Protein AF-A0A9P8I2R6-F1 (afdb_monomer_lite)

pLDDT: mean 93.58, std 5.76, range [62.72, 98.25]

Secondary structure (DSSP, 8-state):
-HHHHHHHHHHHHIIIIIHHHHHHHHHHHHHHTT--SHHHHHHHHHHHHHHHHHHHHHHHHHHHHHS-HHHHHHHHHHHH-

Sequence (81 aa):
DVWKMFTIITRERKRREIQPALAVLGHCAESTRDLTSPEGRAFYEQMRKLEEFVGFASKIADQVATMKHAFALQIAAKLLS

Foldseek 3Di:
DVLVVLLVVLVVCCVPPLVVLLVVLVVLLVVLVPPPDPVSVVSNVVSVVVSVVSVVVNVVSVVLSPDDPVVSVVVVVVVVD

Organism: NCBI:txid1670608

Structure (mmCIF, N/CA/C/O backbone):
data_AF-A0A9P8I2R6-F1
#
_entry.id   AF-A0A9P8I2R6-F1
#
loop_
_atom_site.group_PDB
_atom_site.id
_atom_site.type_symbol
_atom_site.label_atom_id
_atom_site.label_alt_id
_atom_site.label_comp_id
_atom_site.label_asym_id
_atom_site.label_entity_id
_atom_site.label_seq_id
_atom_site.pdbx_PDB_ins_code
_atom_site.Cartn_x
_atom_site.Cartn_y
_atom_site.Cartn_z
_atom_site.occupancy
_atom_site.B_iso_or_equiv
_atom_site.auth_seq_id
_atom_site.auth_comp_id
_atom_site.auth_asym_id
_atom_site.auth_atom_id
_atom_site.pdbx_PDB_model_num
ATOM 1 N N . ASP A 1 1 ? 17.653 -2.093 -20.056 1.00 88.62 1 ASP A N 1
ATOM 2 C CA . ASP A 1 1 ? 16.598 -1.062 -20.008 1.00 88.62 1 ASP A CA 1
ATOM 3 C C . ASP A 1 1 ? 16.101 -0.940 -18.571 1.00 88.62 1 ASP A C 1
ATOM 5 O O . ASP A 1 1 ? 15.493 -1.875 -18.056 1.00 88.62 1 ASP A O 1
ATOM 9 N N . VAL A 1 2 ? 16.426 0.176 -17.915 1.00 91.12 2 VAL A N 1
ATOM 10 C CA . VAL A 1 2 ? 16.105 0.434 -16.500 1.00 91.12 2 VAL A CA 1
ATOM 11 C C . VAL A 1 2 ? 14.594 0.575 -16.281 1.00 91.12 2 VAL A C 1
ATOM 13 O O . VAL A 1 2 ? 14.087 0.119 -15.259 1.00 91.12 2 VAL A O 1
ATOM 16 N N . TRP A 1 3 ? 13.849 1.106 -17.257 1.00 91.00 3 TRP A N 1
ATOM 17 C CA . TRP A 1 3 ? 12.391 1.233 -17.153 1.00 91.00 3 TRP A CA 1
ATOM 18 C C . TRP A 1 3 ? 11.708 -0.135 -17.156 1.00 91.00 3 TRP A C 1
ATOM 20 O O . TRP A 1 3 ? 10.809 -0.415 -16.361 1.00 91.00 3 TRP A O 1
ATOM 30 N N . LYS A 1 4 ? 12.193 -1.044 -18.007 1.00 92.31 4 LYS A N 1
ATOM 31 C CA . LYS A 1 4 ? 11.738 -2.437 -18.014 1.00 92.31 4 LYS A CA 1
ATOM 32 C C . LYS A 1 4 ? 12.028 -3.141 -16.683 1.00 92.31 4 LYS A C 1
ATOM 34 O O . LYS A 1 4 ? 11.180 -3.877 -16.194 1.00 92.31 4 LYS A O 1
ATOM 39 N N . MET A 1 5 ? 13.187 -2.895 -16.067 1.00 94.69 5 MET A N 1
ATOM 40 C CA . MET A 1 5 ? 13.478 -3.422 -14.726 1.00 94.69 5 MET A CA 1
ATOM 41 C C . MET A 1 5 ? 12.519 -2.852 -13.677 1.00 94.69 5 MET A C 1
ATOM 43 O O . MET A 1 5 ? 11.930 -3.620 -12.923 1.00 94.69 5 MET A O 1
ATOM 47 N N . PHE A 1 6 ? 12.312 -1.532 -13.666 1.00 92.94 6 PHE A N 1
ATOM 48 C CA . PHE A 1 6 ? 11.375 -0.867 -12.758 1.00 92.94 6 PHE A CA 1
ATOM 49 C C . PHE A 1 6 ? 9.958 -1.446 -12.870 1.00 92.94 6 PHE A C 1
ATOM 51 O O . PHE A 1 6 ? 9.378 -1.845 -11.866 1.00 92.94 6 PHE A O 1
ATOM 58 N N . THR A 1 7 ? 9.414 -1.561 -14.084 1.00 93.62 7 THR A N 1
ATOM 59 C CA . THR A 1 7 ? 8.057 -2.096 -14.304 1.00 93.62 7 THR A CA 1
ATOM 60 C C . THR A 1 7 ? 7.916 -3.554 -13.854 1.00 93.62 7 THR A C 1
ATOM 62 O O . THR A 1 7 ? 6.893 -3.912 -13.265 1.00 93.62 7 THR A O 1
ATOM 65 N N . ILE A 1 8 ? 8.946 -4.386 -14.058 1.00 95.19 8 ILE A N 1
ATOM 66 C CA . ILE A 1 8 ? 8.987 -5.766 -13.544 1.00 95.19 8 ILE A CA 1
ATOM 67 C C . ILE A 1 8 ? 9.004 -5.776 -12.012 1.00 95.19 8 ILE A C 1
ATOM 69 O O . ILE A 1 8 ? 8.198 -6.479 -11.403 1.00 95.19 8 ILE A O 1
ATOM 73 N N . ILE A 1 9 ? 9.887 -4.992 -11.387 1.00 95.00 9 ILE A N 1
ATOM 74 C CA . ILE A 1 9 ? 10.014 -4.925 -9.925 1.00 95.00 9 ILE A CA 1
ATOM 75 C C . ILE A 1 9 ? 8.700 -4.452 -9.302 1.00 95.00 9 ILE A C 1
ATOM 77 O O . ILE A 1 9 ? 8.191 -5.103 -8.396 1.00 95.00 9 ILE A O 1
ATOM 81 N N . THR A 1 10 ? 8.114 -3.370 -9.815 1.00 94.06 10 THR A N 1
ATOM 82 C CA . THR A 1 10 ? 6.842 -2.821 -9.325 1.00 94.06 10 THR A CA 1
ATOM 83 C C . THR A 1 10 ? 5.718 -3.852 -9.409 1.00 94.06 10 THR A C 1
ATOM 85 O O . THR A 1 10 ? 4.983 -4.045 -8.438 1.00 94.06 10 THR A O 1
ATOM 88 N N . ARG A 1 11 ? 5.620 -4.587 -10.526 1.00 94.62 11 ARG A N 1
ATOM 89 C CA . ARG A 1 11 ? 4.635 -5.667 -10.689 1.00 94.62 11 ARG A CA 1
ATOM 90 C C . ARG A 1 11 ? 4.857 -6.799 -9.684 1.00 94.62 11 ARG A C 1
ATOM 92 O O . ARG A 1 11 ? 3.897 -7.265 -9.071 1.00 94.62 11 ARG A O 1
ATOM 99 N N . GLU A 1 12 ? 6.102 -7.230 -9.496 1.00 97.12 12 GLU A N 1
ATOM 100 C CA . GLU A 1 12 ? 6.409 -8.322 -8.572 1.00 97.12 12 GLU A CA 1
ATOM 101 C C . GLU A 1 12 ? 6.227 -7.920 -7.104 1.00 97.12 12 GLU A C 1
ATOM 103 O O . GLU A 1 12 ? 5.677 -8.716 -6.346 1.00 97.12 12 GLU A O 1
ATOM 108 N N . ARG A 1 13 ? 6.584 -6.693 -6.698 1.00 96.31 13 ARG A N 1
ATOM 109 C CA . ARG A 1 13 ? 6.314 -6.205 -5.331 1.00 96.31 13 ARG A CA 1
ATOM 110 C C . ARG A 1 13 ? 4.825 -6.078 -5.064 1.00 96.31 13 ARG A C 1
ATOM 112 O O . ARG A 1 13 ? 4.356 -6.491 -4.006 1.00 96.31 13 ARG A O 1
ATOM 119 N N . LYS A 1 14 ? 4.055 -5.585 -6.040 1.00 95.75 14 LYS A N 1
ATOM 120 C CA . LYS A 1 14 ? 2.597 -5.564 -5.916 1.00 95.75 14 LYS A CA 1
ATOM 121 C C . LYS A 1 14 ? 2.048 -6.963 -5.635 1.00 95.75 14 LYS A C 1
ATOM 123 O O . LYS A 1 14 ? 1.275 -7.135 -4.698 1.00 95.75 14 LYS A O 1
ATOM 128 N N . ARG A 1 15 ? 2.478 -7.955 -6.420 1.00 97.06 15 ARG A N 1
ATOM 129 C CA . ARG A 1 15 ? 2.012 -9.343 -6.306 1.00 97.06 15 ARG A CA 1
ATOM 130 C C . ARG A 1 15 ? 2.453 -10.022 -5.008 1.00 97.06 15 ARG A C 1
ATOM 132 O O . ARG A 1 15 ? 1.669 -10.747 -4.408 1.00 97.06 15 ARG A O 1
ATOM 139 N N . ARG A 1 16 ? 3.716 -9.850 -4.612 1.00 98.06 16 ARG A N 1
ATOM 140 C CA . ARG A 1 16 ? 4.325 -10.606 -3.504 1.00 98.06 16 ARG A CA 1
ATOM 141 C C . ARG A 1 16 ? 4.168 -9.944 -2.143 1.00 98.06 16 ARG A C 1
ATOM 143 O O . ARG A 1 16 ? 4.303 -10.632 -1.141 1.00 98.06 16 ARG A O 1
ATOM 150 N N . GLU A 1 17 ? 3.922 -8.639 -2.099 1.00 97.56 17 GLU A N 1
ATOM 151 C CA . GLU A 1 17 ? 3.992 -7.879 -0.849 1.00 97.56 17 GLU A CA 1
ATOM 152 C C . GLU A 1 17 ? 2.761 -7.004 -0.641 1.00 97.56 17 GLU A C 1
ATOM 154 O O . GLU A 1 17 ? 2.094 -7.131 0.382 1.00 97.56 17 GLU A O 1
ATOM 159 N N . ILE A 1 18 ? 2.404 -6.167 -1.621 1.00 97.44 18 ILE A N 1
ATOM 160 C CA . ILE A 1 18 ? 1.312 -5.197 -1.449 1.00 97.44 18 ILE A CA 1
ATOM 161 C C . ILE A 1 18 ? -0.057 -5.882 -1.414 1.00 97.44 18 ILE A C 1
ATOM 163 O O . ILE A 1 18 ? -0.857 -5.593 -0.531 1.00 97.44 18 ILE A O 1
ATOM 167 N N . GLN A 1 19 ? -0.337 -6.804 -2.340 1.00 97.94 19 GLN A N 1
ATOM 168 C CA . GLN A 1 19 ? -1.601 -7.547 -2.349 1.00 97.94 19 GLN A CA 1
ATOM 169 C C . GLN A 1 19 ? -1.788 -8.400 -1.081 1.00 97.94 19 GLN A C 1
ATOM 171 O O . GLN A 1 19 ? -2.859 -8.305 -0.482 1.00 97.94 19 GLN A O 1
ATOM 176 N N . PRO A 1 20 ? -0.783 -9.171 -0.615 1.00 98.25 20 PRO A N 1
ATOM 177 C CA . PRO A 1 20 ? -0.874 -9.859 0.672 1.00 98.25 20 PRO A CA 1
ATOM 178 C C . PRO A 1 20 ? -1.079 -8.916 1.859 1.00 98.25 20 PRO A C 1
ATOM 180 O O . PRO A 1 20 ? -1.924 -9.194 2.705 1.00 98.25 20 PRO A O 1
ATOM 183 N N . ALA A 1 21 ? -0.364 -7.787 1.912 1.00 97.75 21 ALA A N 1
ATOM 184 C CA . ALA A 1 21 ? -0.547 -6.809 2.980 1.00 97.75 21 ALA A CA 1
ATOM 185 C C . ALA A 1 21 ? -1.978 -6.249 2.992 1.00 97.75 21 ALA A C 1
ATOM 187 O O . ALA A 1 21 ? -2.609 -6.221 4.043 1.00 97.75 21 ALA A O 1
ATOM 188 N N . LEU A 1 22 ? -2.527 -5.881 1.829 1.00 98.19 22 LEU A N 1
ATOM 189 C CA . LEU A 1 22 ? -3.917 -5.429 1.708 1.00 98.19 22 LEU A CA 1
ATOM 190 C C . LEU A 1 22 ? -4.922 -6.494 2.153 1.00 98.19 22 LEU A C 1
ATOM 192 O O . LEU A 1 22 ? -5.881 -6.165 2.844 1.00 98.19 22 LEU A O 1
ATOM 196 N N . ALA A 1 23 ? -4.688 -7.762 1.808 1.00 98.12 23 ALA A N 1
ATOM 197 C CA . ALA A 1 23 ? -5.547 -8.859 2.243 1.00 98.12 23 ALA A CA 1
ATOM 198 C C . ALA A 1 23 ? -5.550 -9.011 3.774 1.00 98.12 23 ALA A C 1
ATOM 200 O O . ALA A 1 23 ? -6.611 -9.179 4.370 1.00 98.12 23 ALA A O 1
ATOM 201 N N . VAL A 1 24 ? -4.381 -8.905 4.416 1.00 98.19 24 VAL A N 1
ATOM 202 C CA . VAL A 1 24 ? -4.270 -8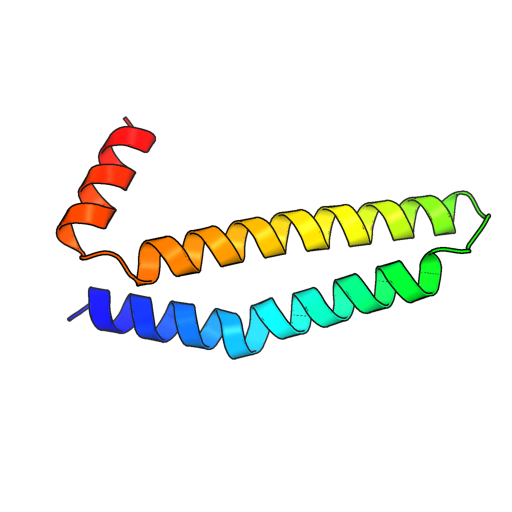.951 5.882 1.00 98.19 24 VAL A CA 1
ATOM 203 C C . VAL A 1 24 ? -4.981 -7.759 6.521 1.00 98.19 24 VAL A C 1
ATOM 205 O O . VAL A 1 24 ? -5.756 -7.951 7.452 1.00 98.19 24 VAL A O 1
ATOM 208 N N . LEU A 1 25 ? -4.768 -6.544 6.010 1.00 98.00 25 LEU A N 1
ATOM 209 C CA . LEU A 1 25 ? -5.412 -5.337 6.538 1.00 98.00 25 LEU A CA 1
ATOM 210 C C . LEU A 1 25 ? -6.940 -5.410 6.431 1.00 98.00 25 LEU A C 1
ATOM 212 O O . LEU A 1 25 ? -7.631 -5.131 7.412 1.00 98.00 25 LEU A O 1
ATOM 216 N N . GLY A 1 26 ? -7.454 -5.848 5.277 1.00 97.75 26 GLY A N 1
ATOM 217 C CA . GLY A 1 26 ? -8.884 -6.063 5.065 1.00 97.75 26 GLY A CA 1
ATOM 218 C C . GLY A 1 26 ? -9.449 -7.118 6.014 1.00 97.75 26 GLY A C 1
ATOM 219 O O . GLY A 1 26 ? -10.450 -6.869 6.680 1.00 97.75 26 GLY A O 1
ATOM 220 N N . HIS A 1 27 ? -8.758 -8.251 6.173 1.00 98.19 27 HIS A N 1
ATOM 221 C CA . HIS A 1 27 ? -9.169 -9.299 7.107 1.00 98.19 27 HIS A CA 1
ATOM 222 C C . HIS A 1 27 ? -9.185 -8.819 8.567 1.00 98.19 27 HIS A C 1
ATOM 224 O O . HIS A 1 27 ? -10.130 -9.114 9.302 1.00 98.19 27 HIS A O 1
ATOM 230 N N . CYS A 1 28 ? -8.170 -8.062 8.994 1.00 97.12 28 CYS A N 1
ATOM 231 C CA . CYS A 1 28 ? -8.122 -7.475 10.330 1.00 97.12 28 CYS A CA 1
ATOM 232 C C . CYS A 1 28 ? -9.287 -6.506 10.550 1.00 97.12 28 CYS A C 1
ATOM 234 O O . CYS A 1 28 ? -9.968 -6.612 11.565 1.00 97.12 28 CYS A O 1
ATOM 236 N N . ALA A 1 29 ? -9.552 -5.614 9.592 1.00 96.31 29 ALA A N 1
ATOM 237 C CA . ALA A 1 29 ? -10.683 -4.698 9.674 1.00 96.31 29 ALA A CA 1
ATOM 238 C C . ALA A 1 29 ? -12.027 -5.447 9.724 1.00 96.31 29 ALA A C 1
ATOM 240 O O . ALA A 1 29 ? -12.881 -5.141 10.548 1.00 96.31 29 ALA A O 1
ATOM 241 N N . GLU A 1 30 ? -12.236 -6.454 8.880 1.00 97.12 30 GLU A N 1
ATOM 242 C CA . GLU A 1 30 ? -13.478 -7.235 8.894 1.00 97.12 30 GLU A CA 1
ATOM 243 C C . GLU A 1 30 ? -13.673 -7.979 10.216 1.00 97.12 30 GLU A C 1
ATOM 245 O O . GLU A 1 30 ? -14.761 -7.934 10.789 1.00 97.12 30 GLU A O 1
ATOM 250 N N . SER A 1 31 ? -12.609 -8.586 10.742 1.00 96.88 31 SER A N 1
ATOM 251 C CA . SER A 1 31 ? -12.653 -9.359 11.988 1.00 96.88 31 SER A CA 1
ATOM 252 C C . SER A 1 31 ? -12.896 -8.495 13.227 1.00 96.88 31 SER A C 1
ATOM 254 O O . SER A 1 31 ? -13.361 -9.006 14.244 1.00 96.88 31 SER A O 1
ATOM 256 N N . THR A 1 32 ? -12.590 -7.195 13.168 1.00 96.31 32 THR A N 1
ATOM 257 C CA . THR A 1 32 ? -12.795 -6.265 14.290 1.00 96.31 32 THR A CA 1
ATOM 258 C C . THR A 1 32 ? -13.944 -5.283 14.084 1.00 96.31 32 THR A C 1
ATOM 260 O O . THR A 1 32 ? -14.143 -4.415 14.934 1.00 96.31 32 THR A O 1
ATOM 263 N N . ARG A 1 33 ? -14.711 -5.402 12.992 1.00 95.94 33 ARG A N 1
ATOM 264 C CA . ARG A 1 33 ? -15.798 -4.472 12.634 1.00 95.94 33 ARG A CA 1
ATOM 265 C C . ARG A 1 33 ? -16.847 -4.316 13.738 1.00 95.94 33 ARG A C 1
ATOM 267 O O . ARG A 1 33 ? -17.289 -3.202 13.998 1.00 95.94 33 ARG A O 1
ATOM 274 N N . ASP A 1 34 ? -17.214 -5.417 14.388 1.00 97.44 34 ASP A N 1
ATOM 275 C CA . ASP A 1 34 ? -18.302 -5.445 15.374 1.00 97.44 34 ASP A CA 1
ATOM 276 C C . ASP A 1 34 ? -17.811 -5.256 16.822 1.00 97.44 34 ASP A C 1
ATOM 278 O O . ASP A 1 34 ? -18.595 -5.339 17.771 1.00 97.44 34 ASP A O 1
ATOM 282 N N . LEU A 1 35 ? -16.514 -4.986 17.028 1.00 96.56 35 LEU A N 1
ATOM 283 C CA . LEU A 1 35 ? -15.984 -4.718 18.364 1.00 96.56 35 LEU A CA 1
ATOM 284 C C . LEU A 1 35 ? -16.476 -3.360 18.877 1.00 96.56 35 LEU A C 1
ATOM 286 O O . LEU A 1 35 ? -16.238 -2.308 18.286 1.00 96.56 35 LEU A O 1
ATOM 290 N N . THR A 1 36 ? -17.130 -3.382 20.037 1.00 94.94 36 THR A N 1
ATOM 291 C CA . THR A 1 36 ? -17.743 -2.196 20.652 1.00 94.94 36 THR A CA 1
ATOM 292 C C . THR A 1 36 ? -16.875 -1.542 21.727 1.00 94.94 36 THR A C 1
ATOM 294 O O . THR A 1 36 ? -17.245 -0.484 22.248 1.00 94.9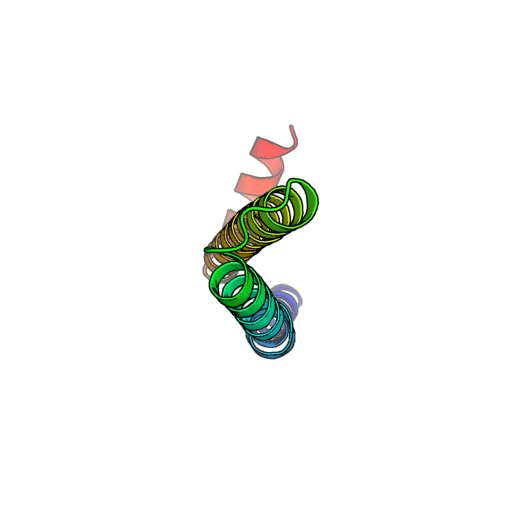4 36 THR A O 1
ATOM 297 N N . SER A 1 37 ? -15.713 -2.110 22.058 1.00 97.94 37 SER A N 1
ATOM 298 C CA . SER A 1 37 ? -14.745 -1.428 22.918 1.00 97.94 37 SER A CA 1
ATOM 299 C C . SER A 1 37 ? -14.138 -0.216 22.192 1.00 97.94 37 SER A C 1
ATOM 301 O O . SER A 1 37 ? -14.033 -0.221 20.959 1.00 97.94 37 SER A O 1
ATOM 303 N N . PRO A 1 38 ? -13.742 0.847 22.917 1.00 97.69 38 PRO A N 1
ATOM 304 C CA . PRO A 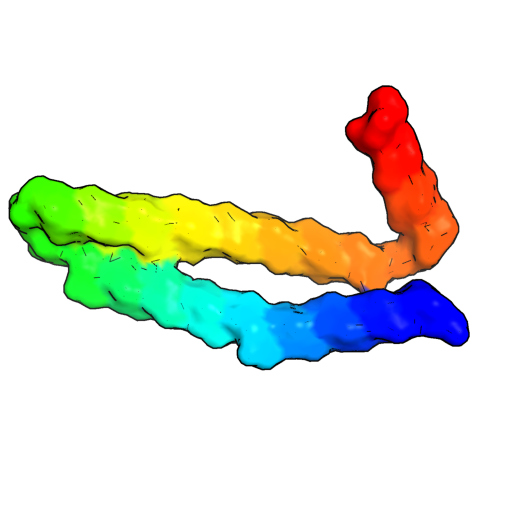1 38 ? -13.022 1.976 22.328 1.00 97.69 38 PRO A CA 1
ATOM 305 C C . PRO A 1 38 ? -11.787 1.545 21.526 1.00 97.69 38 PRO A C 1
ATOM 307 O O . PRO A 1 38 ? -11.572 2.033 20.416 1.00 97.69 38 PRO A O 1
ATOM 310 N N . GLU A 1 39 ? -11.024 0.586 22.048 1.00 96.94 39 GLU A N 1
ATOM 311 C CA . GLU A 1 39 ? -9.806 0.059 21.432 1.00 96.94 39 GLU A CA 1
ATOM 312 C C . GLU A 1 39 ? -10.120 -0.734 20.159 1.00 96.94 39 GLU A C 1
ATOM 314 O O . GLU A 1 39 ? -9.438 -0.572 19.149 1.00 96.94 39 GLU A O 1
ATOM 319 N N . GLY A 1 40 ? -11.183 -1.547 20.177 1.00 97.25 40 GLY A N 1
ATOM 320 C CA . GLY A 1 40 ? -11.617 -2.332 19.020 1.00 97.25 40 GLY A CA 1
ATOM 321 C C . GLY A 1 40 ? -12.055 -1.449 17.852 1.00 97.25 40 GLY A C 1
ATOM 322 O O . GLY A 1 40 ? -11.615 -1.660 16.720 1.00 97.25 40 GLY A O 1
ATOM 323 N N . ARG A 1 41 ? -12.834 -0.395 18.135 1.00 97.81 41 ARG A N 1
ATOM 324 C CA . ARG A 1 41 ? -13.199 0.614 17.126 1.00 97.81 41 ARG A CA 1
ATOM 325 C C . ARG A 1 41 ? -11.980 1.353 16.581 1.00 97.81 41 ARG A C 1
ATOM 327 O O . ARG A 1 41 ? -11.874 1.543 15.373 1.00 97.81 41 ARG A O 1
ATOM 334 N N . ALA A 1 42 ? -11.055 1.764 17.450 1.00 97.94 42 ALA A N 1
ATOM 335 C CA . ALA A 1 42 ? -9.844 2.461 17.022 1.00 97.94 42 ALA A CA 1
ATOM 336 C C . ALA A 1 42 ? -8.976 1.583 16.107 1.00 97.94 42 ALA A C 1
ATOM 338 O O . ALA A 1 42 ? -8.503 2.057 15.074 1.00 97.94 42 ALA A O 1
ATOM 339 N N . PHE A 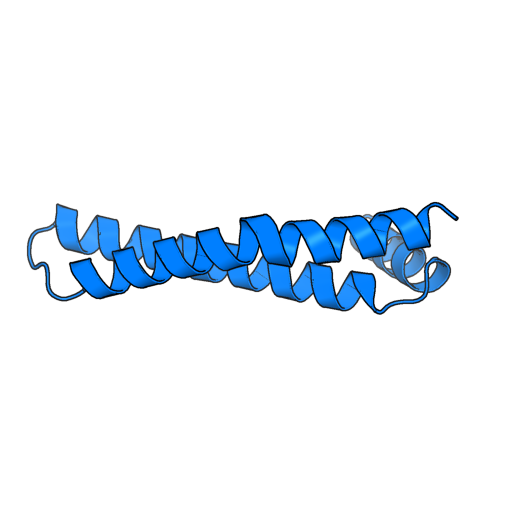1 43 ? -8.816 0.303 16.449 1.00 97.81 43 PHE A N 1
ATOM 340 C CA . PHE A 1 43 ? -8.079 -0.655 15.630 1.00 97.81 43 PHE A CA 1
ATOM 341 C C . PHE A 1 43 ? -8.743 -0.869 14.262 1.00 97.81 43 PHE A C 1
ATOM 343 O O . PHE A 1 43 ? -8.060 -0.782 13.241 1.00 97.81 43 PHE A O 1
ATOM 350 N N . TYR A 1 44 ? -10.068 -1.064 14.222 1.00 98.00 44 TYR A N 1
ATOM 351 C CA . TYR A 1 44 ? -10.832 -1.156 12.970 1.00 98.00 44 TYR A CA 1
ATOM 352 C C . TYR A 1 44 ? -10.562 0.042 12.048 1.00 98.00 44 TYR A C 1
ATOM 354 O O . TYR A 1 44 ? -10.167 -0.126 10.891 1.00 98.00 44 TYR A O 1
ATOM 362 N N . GLU A 1 45 ? -10.716 1.256 12.579 1.00 97.94 45 GLU A N 1
ATOM 363 C CA . GLU A 1 45 ? -10.506 2.499 11.832 1.00 97.94 45 GLU A CA 1
ATOM 364 C C . GLU A 1 45 ? -9.067 2.632 11.315 1.00 97.94 45 GLU A C 1
ATOM 366 O O . GLU A 1 45 ? -8.841 3.063 10.181 1.00 97.94 45 GLU A O 1
ATOM 371 N N . GLN A 1 46 ? -8.075 2.240 12.118 1.00 98.19 46 GLN A N 1
ATOM 372 C CA . GLN A 1 46 ? -6.669 2.256 11.708 1.00 98.19 46 GLN A CA 1
ATOM 373 C C . GLN A 1 46 ? -6.392 1.273 10.567 1.00 98.19 46 GLN A C 1
ATOM 375 O O . GLN A 1 46 ? -5.737 1.651 9.593 1.00 98.19 46 GLN A O 1
ATOM 380 N N . MET A 1 47 ? -6.908 0.042 10.653 1.00 98.25 47 MET A N 1
ATOM 381 C CA . MET A 1 47 ? -6.738 -0.962 9.598 1.00 98.25 47 MET A CA 1
ATOM 382 C C . MET A 1 47 ? -7.386 -0.510 8.289 1.00 98.25 47 MET A C 1
ATOM 384 O O . MET A 1 47 ? -6.748 -0.598 7.241 1.00 98.25 47 MET A O 1
ATOM 388 N N . ARG A 1 48 ? -8.594 0.070 8.346 1.00 98.06 48 ARG A N 1
ATOM 389 C CA . ARG A 1 48 ? -9.285 0.614 7.164 1.00 98.06 48 ARG A CA 1
ATOM 390 C C . ARG A 1 48 ? -8.524 1.758 6.505 1.00 98.06 48 ARG A C 1
ATOM 392 O O . ARG A 1 48 ? -8.348 1.743 5.289 1.00 98.06 48 ARG A O 1
ATOM 399 N N . LYS A 1 49 ? -8.036 2.724 7.287 1.00 98.06 49 LYS A N 1
ATOM 400 C CA . LYS A 1 49 ? -7.254 3.854 6.752 1.00 98.06 49 LYS A CA 1
ATOM 401 C C . LYS A 1 49 ? -5.949 3.390 6.114 1.00 98.06 49 LYS A C 1
ATOM 403 O O . LYS A 1 49 ? -5.561 3.895 5.062 1.00 98.06 49 LYS A O 1
ATOM 408 N N . LEU A 1 50 ? -5.274 2.425 6.738 1.00 98.06 50 LEU A N 1
ATOM 409 C CA . LEU A 1 50 ? -4.039 1.872 6.196 1.00 98.06 50 LEU A CA 1
ATOM 410 C C . LEU A 1 50 ? -4.299 1.078 4.906 1.00 98.06 50 LEU A C 1
ATOM 412 O O . LEU A 1 50 ? -3.575 1.263 3.929 1.00 98.06 50 LEU A O 1
ATOM 416 N N . GLU A 1 51 ? -5.350 0.253 4.874 1.00 98.12 51 GLU A N 1
ATOM 417 C CA . GLU A 1 51 ? -5.791 -0.475 3.676 1.00 98.12 51 GLU A CA 1
ATOM 418 C C . GLU A 1 51 ? -6.096 0.487 2.519 1.00 98.12 51 GLU A C 1
ATOM 420 O O . GLU A 1 51 ? -5.598 0.306 1.405 1.00 98.12 51 GLU A O 1
ATOM 425 N N . GLU A 1 52 ? -6.862 1.548 2.786 1.00 97.62 52 GLU A N 1
ATOM 426 C CA . GLU A 1 52 ? -7.220 2.561 1.793 1.00 97.62 52 GLU A CA 1
ATOM 427 C C . GLU A 1 52 ? -5.980 3.256 1.221 1.00 97.62 52 GLU A C 1
ATOM 429 O O . GLU A 1 52 ? -5.814 3.331 -0.001 1.00 97.62 52 GLU A O 1
ATOM 434 N N . PHE A 1 53 ? -5.076 3.711 2.091 1.00 97.56 53 PHE A N 1
ATOM 435 C CA . PHE A 1 53 ? -3.867 4.413 1.673 1.00 97.56 53 PHE A CA 1
ATOM 436 C C . PHE A 1 53 ? -2.931 3.521 0.845 1.00 97.56 53 PHE A C 1
ATOM 438 O O . PHE A 1 53 ? -2.469 3.922 -0.228 1.00 97.56 53 PHE A O 1
ATOM 445 N N . VAL A 1 54 ? -2.684 2.287 1.293 1.00 96.56 54 VAL A N 1
ATOM 446 C CA . VAL A 1 54 ? -1.846 1.325 0.558 1.00 96.56 54 VAL A CA 1
ATOM 447 C C . VAL A 1 54 ? -2.496 0.951 -0.779 1.00 96.56 54 VAL A C 1
ATOM 449 O O . VAL A 1 54 ? -1.811 0.866 -1.803 1.00 96.56 54 VAL A O 1
ATOM 452 N N . GLY A 1 55 ? -3.820 0.784 -0.806 1.00 97.06 55 GLY A N 1
ATOM 453 C CA . GLY A 1 55 ? -4.574 0.490 -2.023 1.00 97.06 55 GLY A CA 1
ATOM 454 C C . GLY A 1 55 ? -4.501 1.631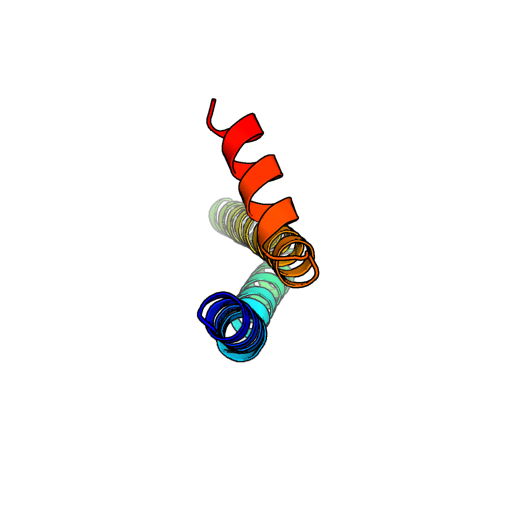 -3.036 1.00 97.06 55 GLY A C 1
ATOM 455 O O . GLY A 1 55 ? -4.296 1.394 -4.230 1.00 97.06 55 GLY A O 1
ATOM 456 N N . PHE A 1 56 ? -4.605 2.873 -2.565 1.00 96.31 56 PHE A N 1
ATOM 457 C CA . PHE A 1 56 ? -4.405 4.067 -3.380 1.00 96.31 56 PHE A CA 1
ATOM 458 C C . PHE A 1 56 ? -2.986 4.127 -3.966 1.00 96.31 56 PHE A C 1
ATOM 460 O O . PHE A 1 56 ? -2.833 4.246 -5.186 1.00 96.31 56 PHE A O 1
ATOM 467 N N . ALA A 1 57 ? -1.954 3.952 -3.136 1.00 93.69 57 ALA A N 1
ATOM 468 C CA . ALA A 1 57 ? -0.561 3.952 -3.584 1.00 93.69 57 ALA A CA 1
ATOM 469 C C . ALA A 1 57 ? -0.282 2.847 -4.621 1.00 93.69 57 ALA A C 1
ATOM 471 O O . ALA A 1 57 ? 0.362 3.101 -5.643 1.00 93.69 57 ALA A O 1
ATOM 472 N N . SER A 1 58 ? -0.827 1.639 -4.419 1.00 94.81 58 SER A N 1
ATOM 473 C CA . SER A 1 58 ? -0.714 0.544 -5.391 1.00 94.81 58 SER A CA 1
ATOM 474 C C . SER A 1 58 ? -1.331 0.903 -6.742 1.00 94.81 58 SER A C 1
ATOM 476 O O . SER A 1 58 ? -0.743 0.586 -7.775 1.00 94.81 58 SER A O 1
ATOM 478 N N . LYS A 1 59 ? -2.504 1.552 -6.753 1.00 94.12 59 LYS A N 1
ATOM 479 C CA . LYS A 1 59 ? -3.178 1.958 -7.998 1.00 94.12 59 LYS A CA 1
ATOM 480 C C . LYS A 1 59 ? -2.360 2.994 -8.763 1.00 94.12 59 LYS A C 1
ATOM 482 O O . LYS A 1 59 ? -2.251 2.890 -9.982 1.00 94.12 59 LYS A O 1
ATOM 487 N N . ILE A 1 60 ? -1.757 3.961 -8.067 1.00 91.31 60 ILE A N 1
ATOM 488 C CA . ILE A 1 60 ? -0.842 4.926 -8.695 1.00 91.31 60 ILE A CA 1
ATOM 489 C C . ILE A 1 60 ? 0.349 4.197 -9.318 1.00 91.31 60 ILE A C 1
ATOM 491 O O . ILE A 1 60 ? 0.677 4.444 -10.478 1.00 91.31 60 ILE A O 1
ATOM 495 N N . ALA A 1 61 ? 0.969 3.276 -8.577 1.00 88.94 61 ALA A N 1
ATOM 496 C CA . ALA A 1 61 ? 2.113 2.518 -9.072 1.00 88.94 61 ALA A CA 1
ATOM 497 C C . ALA A 1 61 ? 1.775 1.717 -10.344 1.00 88.94 61 ALA A C 1
ATOM 499 O O . ALA A 1 61 ? 2.582 1.691 -11.275 1.00 88.94 61 ALA A O 1
ATOM 500 N N . ASP A 1 62 ? 0.575 1.129 -10.430 1.00 90.75 62 ASP A N 1
ATOM 501 C CA . ASP A 1 62 ? 0.107 0.460 -11.651 1.00 90.75 62 ASP A CA 1
ATOM 502 C C . ASP A 1 62 ? -0.011 1.426 -12.835 1.00 90.75 62 ASP A C 1
ATOM 504 O O . ASP A 1 62 ? 0.438 1.101 -13.933 1.00 90.75 62 ASP A O 1
ATOM 508 N N . GLN A 1 63 ? -0.591 2.612 -12.624 1.00 89.94 63 GLN A N 1
ATOM 509 C CA . GLN A 1 63 ? -0.745 3.615 -13.683 1.00 89.94 63 GLN A CA 1
ATOM 510 C C . GLN A 1 63 ? 0.609 4.108 -14.189 1.00 89.94 63 GLN A C 1
ATOM 512 O O . GLN A 1 63 ? 0.815 4.222 -15.392 1.00 89.94 63 GLN A O 1
ATOM 517 N N . VAL A 1 64 ? 1.567 4.344 -13.293 1.00 87.69 64 VAL A N 1
ATOM 518 C CA . VAL A 1 64 ? 2.926 4.728 -13.696 1.00 87.69 64 VAL A CA 1
ATOM 519 C C . VAL A 1 64 ? 3.603 3.592 -14.469 1.00 87.69 64 VAL A C 1
ATOM 521 O O . VAL A 1 64 ? 4.265 3.843 -15.474 1.00 87.69 64 VAL A O 1
ATOM 524 N N . ALA A 1 65 ? 3.410 2.337 -14.058 1.00 87.69 65 ALA A N 1
ATOM 525 C CA . ALA A 1 65 ? 4.031 1.188 -14.712 1.00 87.69 65 ALA A CA 1
ATOM 526 C C . ALA A 1 65 ? 3.497 0.903 -16.132 1.00 87.69 65 ALA A C 1
ATOM 528 O O . ALA A 1 65 ? 4.193 0.250 -16.912 1.00 87.69 65 ALA A O 1
ATOM 529 N N . THR A 1 66 ? 2.296 1.375 -16.492 1.00 86.75 66 THR A N 1
ATOM 530 C CA . THR A 1 66 ? 1.753 1.260 -17.862 1.00 86.75 66 THR A CA 1
ATOM 531 C C . THR A 1 66 ? 2.197 2.398 -18.785 1.00 86.75 66 THR A C 1
ATOM 533 O O . THR A 1 66 ? 2.045 2.294 -20.005 1.00 86.75 66 THR A O 1
ATOM 536 N N . MET A 1 67 ? 2.777 3.471 -18.241 1.00 88.44 67 MET A N 1
ATOM 537 C CA . MET A 1 67 ? 3.245 4.613 -19.022 1.00 88.44 67 MET A CA 1
ATOM 538 C C . MET A 1 67 ? 4.557 4.322 -19.763 1.00 88.44 67 MET A C 1
ATOM 540 O O . MET A 1 67 ? 5.406 3.532 -19.343 1.00 88.44 67 MET A O 1
ATOM 544 N N . LYS A 1 68 ? 4.764 5.036 -20.876 1.00 88.12 68 LYS A N 1
ATOM 545 C CA . LYS A 1 68 ? 6.082 5.123 -21.521 1.00 88.12 68 LYS A CA 1
ATOM 546 C C . LYS A 1 68 ? 7.036 5.908 -20.615 1.00 88.12 68 LYS A C 1
ATOM 548 O O . LYS A 1 68 ? 6.653 6.955 -20.098 1.00 88.12 68 LYS A O 1
ATOM 553 N N . HIS A 1 69 ? 8.290 5.462 -20.520 1.00 87.19 69 HIS A N 1
ATOM 554 C CA . HIS A 1 69 ? 9.324 6.061 -19.664 1.00 87.19 69 HIS A CA 1
ATOM 555 C C . HIS A 1 69 ? 9.399 7.596 -19.767 1.00 87.19 69 HIS A C 1
ATOM 557 O O . HIS A 1 69 ? 9.308 8.291 -18.760 1.00 87.19 69 HIS A O 1
ATOM 563 N N . ALA A 1 70 ? 9.488 8.136 -20.989 1.00 85.38 70 ALA A N 1
ATOM 564 C CA . ALA A 1 70 ? 9.600 9.578 -21.214 1.00 85.38 70 ALA A CA 1
ATOM 565 C C . ALA A 1 70 ? 8.379 10.370 -20.711 1.00 85.38 70 ALA A C 1
ATOM 567 O O . ALA A 1 70 ? 8.529 11.470 -20.189 1.00 85.38 70 ALA A O 1
ATOM 568 N N . PHE A 1 71 ? 7.175 9.804 -20.831 1.00 86.69 71 PHE A N 1
ATOM 569 C CA . PHE A 1 71 ? 5.943 10.450 -20.380 1.00 86.69 71 PHE A CA 1
ATOM 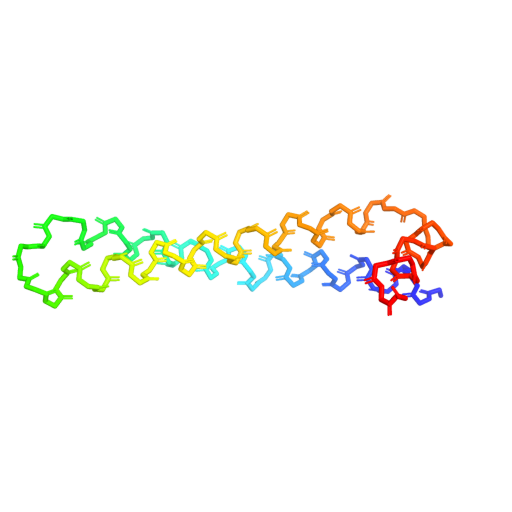570 C C . PHE A 1 71 ? 5.827 10.445 -18.850 1.00 86.69 71 PHE A C 1
ATOM 572 O O . PHE A 1 71 ? 5.462 11.458 -18.257 1.00 86.69 71 PHE A O 1
ATOM 579 N N . ALA A 1 72 ? 6.213 9.340 -18.202 1.00 84.56 72 ALA A N 1
ATOM 580 C CA . ALA A 1 72 ? 6.235 9.252 -16.744 1.00 84.56 72 ALA A CA 1
ATOM 581 C C . ALA A 1 72 ? 7.183 10.293 -16.119 1.00 84.56 72 ALA A C 1
ATOM 583 O O . ALA A 1 72 ? 6.807 10.977 -15.167 1.00 84.56 72 ALA A O 1
ATOM 584 N N . LEU A 1 73 ? 8.378 10.475 -16.697 1.00 85.81 73 LEU A N 1
ATOM 585 C CA . LEU A 1 73 ? 9.334 11.492 -16.244 1.00 85.81 73 LEU A CA 1
ATOM 586 C C . LEU A 1 73 ? 8.800 12.922 -16.409 1.00 85.81 73 LEU A C 1
ATOM 588 O O . LEU A 1 73 ? 9.002 13.752 -15.528 1.00 85.81 73 LEU A O 1
ATOM 592 N N . GLN A 1 74 ? 8.088 13.213 -17.502 1.00 87.31 74 GLN A N 1
ATOM 593 C CA . GLN A 1 74 ? 7.483 14.532 -17.724 1.00 87.31 74 GLN A CA 1
ATOM 594 C C . GLN A 1 74 ? 6.403 14.865 -16.690 1.00 87.31 74 GLN A C 1
ATOM 596 O O . GLN A 1 74 ? 6.337 16.001 -16.222 1.00 87.31 74 GLN A O 1
ATOM 601 N N . ILE A 1 75 ? 5.559 13.895 -16.327 1.00 86.62 75 ILE A N 1
ATOM 602 C CA . ILE A 1 75 ? 4.552 14.090 -15.275 1.00 86.62 75 ILE A CA 1
ATOM 603 C C . ILE A 1 75 ? 5.233 14.312 -13.924 1.00 86.62 75 ILE A C 1
ATOM 605 O O . ILE A 1 75 ? 4.877 15.256 -13.222 1.00 86.62 75 ILE A O 1
ATOM 609 N N . ALA A 1 76 ? 6.229 13.490 -13.579 1.00 84.56 76 ALA A N 1
ATOM 610 C CA . ALA A 1 76 ? 6.967 13.640 -12.327 1.00 84.56 76 ALA A CA 1
ATOM 611 C C . ALA A 1 76 ? 7.628 15.023 -12.221 1.00 84.56 76 ALA A C 1
ATOM 613 O O . ALA A 1 76 ? 7.493 15.686 -11.198 1.00 84.56 76 ALA A O 1
ATOM 614 N N . ALA A 1 77 ? 8.262 15.494 -13.298 1.00 87.56 77 ALA A N 1
ATOM 615 C CA . ALA A 1 77 ? 8.877 16.816 -13.340 1.00 87.56 77 ALA A CA 1
ATOM 616 C C . ALA A 1 77 ? 7.867 17.951 -13.096 1.00 87.56 77 ALA A C 1
ATOM 618 O O . ALA A 1 77 ? 8.201 18.889 -12.390 1.00 87.56 77 ALA A O 1
ATOM 619 N N . LYS A 1 78 ? 6.637 17.853 -13.627 1.00 86.50 78 LYS A N 1
ATOM 620 C CA . LYS A 1 78 ? 5.575 18.857 -13.408 1.00 86.50 78 LYS A CA 1
ATOM 621 C C . LYS A 1 78 ? 4.985 18.846 -11.999 1.00 86.50 78 LYS A C 1
ATOM 623 O O . LYS A 1 78 ? 4.461 19.858 -11.558 1.00 86.50 78 LYS A O 1
ATOM 628 N N . LEU A 1 79 ? 4.970 17.690 -11.339 1.00 82.56 79 LEU A N 1
ATOM 629 C CA . LEU A 1 79 ? 4.422 17.556 -9.985 1.00 82.56 79 LEU A CA 1
ATOM 630 C C . LEU A 1 79 ? 5.431 17.954 -8.904 1.00 82.56 79 LEU A C 1
ATOM 632 O O . LEU A 1 79 ? 5.026 18.308 -7.802 1.00 82.56 79 LEU A O 1
ATOM 636 N N . LEU A 1 80 ? 6.725 17.843 -9.207 1.00 83.25 80 LEU A N 1
ATOM 637 C CA . LEU A 1 80 ? 7.826 18.152 -8.293 1.00 83.25 80 LEU A CA 1
ATOM 638 C C . LEU A 1 80 ? 8.418 19.556 -8.507 1.00 83.25 80 LEU A C 1
ATOM 640 O O . LEU A 1 80 ? 9.319 19.938 -7.763 1.00 83.25 80 LEU A O 1
ATOM 644 N N . SER A 1 81 ? 7.952 20.283 -9.527 1.00 62.72 81 SER A N 1
ATOM 645 C CA . SER A 1 81 ? 8.321 21.674 -9.825 1.00 62.72 81 SER A CA 1
ATOM 646 C C . SER A 1 81 ? 7.463 22.681 -9.081 1.00 62.72 81 SER A C 1
ATOM 648 O O . SER A 1 81 ? 6.230 22.459 -9.072 1.00 62.72 81 SER A O 1
#

Radius of gyration: 16.93 Å; chains: 1; bounding box: 35×32×44 Å